Protein AF-F3FBU4-F1 (afdb_monomer)

Foldseek 3Di:
DDVPPPVDDDPDAADEPPQAFDQQDPDDDWDADPVRGTRDDPRGFDKAWPDKFQFWAWPAWDADPQAIKTKTKDQAAADVQKHKYCVLQVDAFAWPDPGWGKDWDADNVRNIIMIMTGDHTHDSGRGRRMIIMTHGDD

Mean predicted aligned error: 8.83 Å

Secondary structure (DSSP, 8-state):
--TT-TT---SS-EE----------SSS-EEE-TTS-EEEETTSPPEEEEEEEEEPEEEEEEEETTEEEEEEEEE-PPPTTPEEE-GGGSSBPP-SSS--BEEEEEETTTTEEEEEEESS---S---EEEEEEEEE--

Organism: NCBI:txid629262

pLDDT: mean 81.25, std 14.11, range [33.03, 96.5]

Solvent-accessible surface area (backbone atoms only — not comparable to full-atom values): 8318 Å² total; per-residue (Å²): 125,70,90,84,62,83,81,63,84,71,92,76,53,70,41,74,83,67,91,64,43,47,94,62,47,93,73,82,56,72,42,67,45,98,84,75,43,54,61,37,28,70,48,37,72,57,77,43,76,75,43,76,48,30,73,54,43,61,74,50,71,49,83,48,98,92,43,37,37,38,38,27,35,37,91,43,67,84,53,92,79,42,23,39,52,52,70,68,46,83,46,65,43,56,42,91,62,91,68,24,50,30,46,77,49,76,40,75,90,78,24,24,37,35,41,36,28,60,33,97,54,64,46,69,66,62,58,74,54,61,44,43,31,29,29,76,58,130

Radius of gyration: 17.85 Å; Cα contacts (8 Å, |Δi|>4): 274; chains: 1; bounding box: 42×33×50 Å

Structure (mmCIF, N/CA/C/O backbone):
data_AF-F3FBU4-F1
#
_entry.id   AF-F3FBU4-F1
#
loop_
_atom_site.group_PDB
_atom_site.id
_atom_site.type_symbol
_atom_site.label_atom_id
_atom_site.label_alt_id
_atom_site.label_comp_id
_atom_site.label_asym_id
_atom_site.label_entity_id
_atom_site.label_seq_id
_atom_site.pdbx_PDB_ins_code
_atom_site.Cartn_x
_atom_site.Cartn_y
_atom_site.Cartn_z
_atom_site.occupancy
_atom_site.B_iso_or_equiv
_atom_site.auth_seq_id
_atom_site.auth_comp_id
_atom_site.auth_asym_id
_atom_site.auth_atom_id
_atom_site.pdbx_PDB_model_num
ATOM 1 N N . MET A 1 1 ? 1.951 8.113 13.294 1.00 39.12 1 MET A N 1
ATOM 2 C CA . MET A 1 1 ? 3.284 7.730 12.778 1.00 39.12 1 MET A CA 1
ATOM 3 C C . MET A 1 1 ? 4.135 8.993 12.761 1.00 39.12 1 MET A C 1
ATOM 5 O O . MET A 1 1 ? 3.614 10.022 12.354 1.00 39.12 1 MET A O 1
ATOM 9 N N . LYS A 1 2 ? 5.369 8.978 13.286 1.00 33.03 2 LYS A N 1
ATOM 10 C CA . LYS A 1 2 ? 6.265 10.142 13.174 1.00 33.03 2 LYS A CA 1
ATOM 11 C C . LYS A 1 2 ? 6.821 10.159 11.751 1.00 33.03 2 LYS A C 1
ATOM 13 O O . LYS A 1 2 ? 7.430 9.170 11.345 1.00 33.03 2 LYS A O 1
ATOM 18 N N . ALA A 1 3 ? 6.606 11.244 11.009 1.00 33.97 3 ALA A N 1
ATOM 19 C CA . ALA A 1 3 ? 7.376 11.492 9.796 1.00 33.97 3 ALA A CA 1
ATOM 20 C C . ALA A 1 3 ? 8.867 11.440 10.188 1.00 33.97 3 ALA A C 1
ATOM 22 O O . ALA A 1 3 ? 9.239 12.049 11.189 1.00 33.97 3 ALA A O 1
ATOM 23 N N . SER A 1 4 ? 9.671 10.643 9.478 1.00 40.44 4 SER A N 1
ATOM 24 C CA . SER A 1 4 ? 11.113 10.408 9.719 1.00 40.44 4 SER A CA 1
ATOM 25 C C . SER A 1 4 ? 11.531 9.258 10.651 1.00 40.44 4 SER A C 1
ATOM 27 O O . SER A 1 4 ? 12.714 9.155 10.969 1.00 40.44 4 SER A O 1
ATOM 29 N N . ASN A 1 5 ? 10.648 8.327 11.040 1.00 46.53 5 ASN A N 1
ATOM 30 C CA . ASN A 1 5 ? 11.105 7.073 11.668 1.00 46.53 5 ASN A CA 1
ATOM 31 C C . ASN A 1 5 ? 11.514 6.015 10.620 1.00 46.53 5 ASN A C 1
ATOM 33 O O . ASN A 1 5 ? 10.787 5.052 10.381 1.00 46.53 5 ASN A O 1
ATOM 37 N N . VAL A 1 6 ? 12.683 6.205 10.000 1.00 47.22 6 VAL A N 1
ATOM 38 C CA . VAL A 1 6 ? 13.255 5.305 8.970 1.00 47.22 6 VAL A CA 1
ATOM 39 C C . VAL A 1 6 ? 13.789 3.988 9.564 1.00 47.22 6 VAL A C 1
ATOM 41 O O . VAL A 1 6 ? 14.100 3.057 8.833 1.00 47.22 6 VAL A O 1
ATOM 44 N N . GLN A 1 7 ? 13.884 3.891 10.895 1.00 44.16 7 GLN A N 1
ATOM 45 C CA . GLN A 1 7 ? 14.353 2.691 11.603 1.00 44.16 7 GLN A CA 1
ATOM 46 C C . GLN A 1 7 ? 13.220 1.746 12.025 1.00 44.16 7 GLN A C 1
ATOM 48 O O . GLN A 1 7 ? 13.477 0.667 12.554 1.00 44.16 7 GLN A O 1
ATOM 53 N N . SER A 1 8 ? 11.962 2.132 11.805 1.00 50.94 8 SER A N 1
ATOM 54 C CA . SER A 1 8 ? 10.823 1.256 12.057 1.00 50.94 8 SER A CA 1
ATOM 55 C C . SER A 1 8 ? 10.845 0.084 11.076 1.00 50.94 8 SER A C 1
ATOM 57 O O . SER A 1 8 ? 10.734 0.283 9.870 1.00 50.94 8 SER A O 1
ATOM 59 N N . THR A 1 9 ? 10.920 -1.146 11.580 1.00 50.19 9 THR A N 1
ATOM 60 C CA . THR A 1 9 ? 10.694 -2.348 10.768 1.00 50.19 9 THR A CA 1
ATOM 61 C C . THR A 1 9 ? 9.187 -2.517 10.590 1.00 50.19 9 THR A C 1
ATOM 63 O O . THR A 1 9 ? 8.493 -2.969 11.498 1.00 50.19 9 THR A O 1
ATOM 66 N N . LEU A 1 10 ? 8.645 -2.081 9.452 1.00 55.78 10 LEU A N 1
ATOM 67 C CA . LEU A 1 10 ? 7.258 -2.384 9.101 1.00 55.78 10 LEU A CA 1
ATOM 68 C C . LEU A 1 10 ? 7.181 -3.812 8.545 1.00 55.78 10 LEU A C 1
ATOM 70 O O . LEU A 1 10 ? 7.996 -4.200 7.710 1.00 55.78 10 LEU A O 1
ATOM 74 N N . SER A 1 11 ? 6.201 -4.596 8.991 1.00 61.91 11 SER A N 1
ATOM 75 C CA . SER A 1 11 ? 5.933 -5.923 8.440 1.00 61.91 11 SER A CA 1
ATOM 76 C C . SER A 1 11 ? 5.171 -5.810 7.118 1.00 61.91 11 SER A C 1
ATOM 78 O O . SER A 1 11 ? 4.007 -5.422 7.086 1.00 61.91 11 SER A O 1
ATOM 80 N N . GLY A 1 12 ? 5.816 -6.181 6.014 1.00 65.38 12 GLY A N 1
ATOM 81 C CA . GLY A 1 12 ? 5.218 -6.152 4.680 1.00 65.38 12 GLY A CA 1
ATOM 82 C C . GLY A 1 12 ? 6.159 -5.574 3.630 1.00 65.38 12 GLY A C 1
ATOM 83 O O . GLY A 1 12 ? 7.279 -5.166 3.929 1.00 65.38 12 GLY A O 1
ATOM 84 N N . GLN A 1 13 ? 5.693 -5.561 2.384 1.00 70.69 13 GLN A N 1
ATOM 85 C CA . GLN A 1 13 ? 6.401 -4.974 1.252 1.00 70.69 13 GLN A CA 1
ATOM 86 C C . GLN A 1 13 ? 5.788 -3.604 0.939 1.00 70.69 13 GLN A C 1
ATOM 88 O O . GLN A 1 13 ? 4.588 -3.480 0.691 1.00 70.69 13 GLN A O 1
ATOM 93 N N . TYR A 1 14 ? 6.612 -2.559 0.986 1.00 71.94 14 TYR A N 1
ATOM 94 C CA . TYR A 1 14 ? 6.199 -1.167 0.809 1.00 71.94 14 TYR A CA 1
ATOM 95 C C . TYR A 1 14 ? 7.064 -0.506 -0.255 1.00 71.94 14 TYR A C 1
ATOM 97 O O . TYR A 1 14 ? 8.255 -0.800 -0.342 1.00 71.94 14 TYR A O 1
ATOM 105 N N . PHE A 1 15 ? 6.487 0.413 -1.024 1.00 69.38 15 PHE A N 1
ATOM 106 C CA . PHE A 1 15 ? 7.258 1.264 -1.922 1.00 69.38 15 PHE A CA 1
ATOM 107 C C . PHE A 1 15 ? 6.965 2.739 -1.660 1.00 69.38 15 PHE A C 1
ATOM 109 O O . PHE A 1 15 ? 5.843 3.136 -1.329 1.00 69.38 15 PHE A O 1
ATOM 116 N N . ILE A 1 16 ? 8.008 3.551 -1.807 1.00 63.62 16 ILE A N 1
ATOM 117 C CA . ILE A 1 16 ? 7.890 5.001 -1.910 1.00 63.62 16 ILE A CA 1
ATOM 118 C C . ILE A 1 16 ? 7.883 5.294 -3.399 1.00 63.62 16 I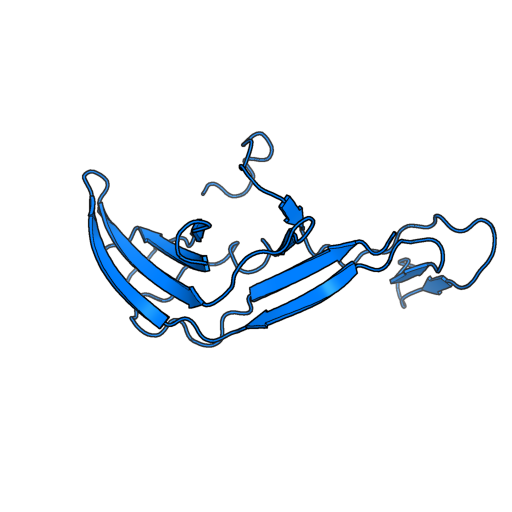LE A C 1
ATOM 120 O O . ILE A 1 16 ? 8.837 4.953 -4.096 1.00 63.62 16 ILE A O 1
ATOM 124 N N . ALA A 1 17 ? 6.828 5.931 -3.897 1.00 57.84 17 ALA A N 1
ATOM 125 C CA . ALA A 1 17 ? 6.827 6.454 -5.256 1.00 57.84 17 ALA A CA 1
ATOM 126 C C . ALA A 1 17 ? 7.685 7.731 -5.286 1.00 57.84 17 ALA A C 1
ATOM 128 O O . ALA A 1 17 ? 7.166 8.844 -5.349 1.00 57.84 17 ALA A O 1
ATOM 129 N N . ALA A 1 18 ? 9.001 7.588 -5.136 1.00 54.56 18 ALA A N 1
ATOM 130 C CA . ALA A 1 18 ? 9.933 8.576 -5.645 1.00 54.56 18 ALA A CA 1
ATOM 131 C C . ALA A 1 18 ? 10.031 8.264 -7.137 1.00 54.56 18 ALA A C 1
ATOM 133 O O . ALA A 1 18 ? 10.660 7.284 -7.523 1.00 54.56 18 ALA A O 1
ATOM 134 N N . TRP A 1 19 ? 9.301 9.017 -7.959 1.00 59.47 19 TRP A N 1
ATOM 135 C CA . TRP A 1 19 ? 9.274 8.869 -9.415 1.00 59.47 19 TRP A CA 1
ATOM 136 C C . TRP A 1 19 ? 10.612 9.321 -10.021 1.00 59.47 19 TRP A C 1
ATOM 138 O O . TRP A 1 19 ? 10.682 10.322 -10.723 1.00 59.47 19 TRP A O 1
ATOM 148 N N . ALA A 1 20 ? 11.691 8.626 -9.676 1.00 65.44 20 ALA A N 1
ATOM 149 C CA . ALA A 1 20 ? 13.041 8.888 -10.137 1.00 65.44 20 ALA A CA 1
ATOM 150 C C . ALA A 1 20 ? 13.567 7.622 -10.811 1.00 65.44 20 ALA A C 1
ATOM 152 O O . ALA A 1 20 ? 13.507 6.534 -10.238 1.00 65.44 20 ALA A O 1
ATOM 153 N N . SER A 1 21 ? 14.059 7.764 -12.040 1.00 71.12 21 SER A N 1
ATOM 154 C CA . SER A 1 21 ? 14.692 6.658 -12.752 1.00 71.12 21 SER A CA 1
ATOM 155 C C . SER A 1 21 ? 16.145 6.471 -12.295 1.00 71.12 21 SER A C 1
ATOM 157 O O . SER A 1 21 ? 16.753 7.369 -11.711 1.00 71.12 21 SER A O 1
ATOM 159 N N . MET A 1 22 ? 16.719 5.298 -12.570 1.00 75.88 22 MET A N 1
ATOM 160 C CA . MET A 1 22 ? 18.102 4.947 -12.240 1.00 75.88 22 MET A CA 1
ATOM 161 C C . MET A 1 22 ? 18.873 4.577 -13.509 1.00 75.88 22 MET A C 1
ATOM 163 O O . MET A 1 22 ? 18.436 3.724 -14.277 1.00 75.88 22 MET A O 1
ATOM 167 N N . GLY A 1 23 ? 20.043 5.190 -13.713 1.00 79.31 23 GLY A N 1
ATOM 168 C CA . GLY A 1 23 ? 20.887 4.989 -14.896 1.00 79.31 23 GLY A CA 1
ATOM 169 C C . GLY A 1 23 ? 21.600 3.638 -14.894 1.00 79.31 23 GLY A C 1
ATOM 170 O O . GLY A 1 23 ? 22.797 3.582 -14.633 1.00 79.31 23 GLY A O 1
ATOM 171 N N . THR A 1 24 ? 20.866 2.556 -15.138 1.00 82.19 24 THR A N 1
ATOM 172 C CA . THR A 1 24 ? 21.350 1.177 -14.949 1.00 82.19 24 THR A CA 1
ATOM 173 C C . THR A 1 24 ? 21.607 0.441 -16.262 1.00 82.19 24 THR A C 1
ATOM 175 O O . THR A 1 24 ? 22.407 -0.493 -16.282 1.00 82.19 24 THR A O 1
ATOM 178 N N . ALA A 1 25 ? 21.014 0.877 -17.379 1.00 81.75 25 ALA A N 1
ATOM 179 C CA . ALA A 1 25 ? 21.305 0.298 -18.686 1.00 81.75 25 ALA A CA 1
ATOM 180 C C . ALA A 1 25 ? 22.751 0.562 -19.150 1.00 81.75 25 ALA A C 1
ATOM 182 O O . ALA A 1 25 ? 23.211 1.708 -19.182 1.00 81.75 25 ALA A O 1
ATOM 183 N N . LEU A 1 26 ? 23.432 -0.493 -19.616 1.00 85.06 26 LEU A N 1
ATOM 184 C CA . LEU A 1 26 ? 24.665 -0.378 -20.413 1.00 85.06 26 LEU A CA 1
ATOM 185 C C . LEU A 1 26 ? 24.362 0.060 -21.857 1.00 85.06 26 LEU A C 1
ATOM 187 O O . LEU A 1 26 ? 25.114 0.835 -22.440 1.00 85.06 26 LEU A O 1
ATOM 191 N N . PHE A 1 27 ? 23.234 -0.400 -22.408 1.00 85.75 27 PHE A N 1
ATOM 192 C CA . PHE A 1 27 ? 22.713 -0.038 -23.729 1.00 85.75 27 PHE A CA 1
ATOM 193 C C . PHE A 1 27 ? 21.189 0.109 -23.650 1.00 85.75 27 PHE A C 1
ATOM 195 O O . PHE A 1 27 ? 20.541 -0.685 -22.968 1.00 85.75 27 PHE A O 1
ATOM 202 N N . GLY A 1 28 ? 20.607 1.094 -24.342 1.00 87.44 28 GLY A N 1
ATOM 203 C CA . GLY A 1 28 ? 19.153 1.266 -24.399 1.00 87.44 28 GLY A CA 1
ATOM 204 C C . GLY A 1 28 ? 18.690 2.719 -24.496 1.00 87.44 28 GLY A C 1
ATOM 205 O O . GLY A 1 28 ? 19.420 3.581 -24.984 1.00 87.44 28 GLY A O 1
ATOM 206 N N . ALA A 1 29 ? 17.459 2.979 -24.052 1.00 88.50 29 ALA A N 1
ATOM 207 C CA . ALA A 1 29 ? 16.810 4.284 -24.147 1.00 88.50 29 ALA A CA 1
ATOM 208 C C . ALA A 1 29 ? 16.806 5.012 -22.797 1.00 88.50 29 ALA A C 1
ATOM 210 O O . ALA A 1 29 ? 16.489 4.422 -21.763 1.00 88.50 29 ALA A O 1
ATOM 211 N N . ARG A 1 30 ? 17.105 6.316 -22.826 1.00 91.25 30 ARG A N 1
ATOM 212 C CA . ARG A 1 30 ? 16.966 7.228 -21.685 1.00 91.25 30 ARG A CA 1
ATOM 213 C C . ARG A 1 30 ? 16.137 8.438 -22.075 1.00 91.25 30 ARG A C 1
ATOM 215 O O . ARG A 1 30 ? 16.327 8.984 -23.160 1.00 91.25 30 ARG A O 1
ATOM 222 N N . VAL A 1 31 ? 15.267 8.869 -21.170 1.00 89.75 31 VAL A N 1
ATOM 223 C CA . VAL A 1 31 ? 14.552 10.144 -21.2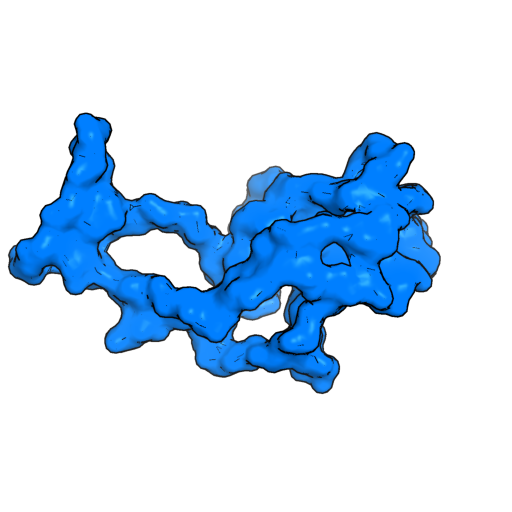88 1.00 89.75 31 VAL A CA 1
ATOM 224 C C . VAL A 1 31 ? 14.989 11.039 -20.143 1.00 89.75 31 VAL A C 1
ATOM 226 O O . VAL A 1 31 ? 15.011 10.616 -18.984 1.00 89.75 31 VAL A O 1
ATOM 229 N N . TRP A 1 32 ? 15.329 12.273 -20.490 1.00 89.94 32 TRP A N 1
ATOM 230 C CA . TRP A 1 32 ? 15.754 13.307 -19.560 1.00 89.94 32 TRP A CA 1
ATOM 231 C C . TRP A 1 32 ? 14.706 14.409 -19.519 1.00 89.94 32 TRP A C 1
ATOM 233 O O . TRP A 1 32 ? 14.129 14.761 -20.550 1.00 89.94 32 TRP A O 1
ATOM 243 N N . GLY A 1 33 ? 14.450 14.927 -18.325 1.00 87.31 33 GLY A N 1
ATOM 244 C CA . GLY A 1 33 ? 13.582 16.076 -18.135 1.00 87.31 33 GLY A CA 1
ATOM 245 C C . GLY A 1 33 ? 14.305 17.395 -18.427 1.00 87.31 33 GLY A C 1
ATOM 246 O O . GLY A 1 33 ? 15.509 17.415 -18.709 1.00 87.31 33 GLY A O 1
ATOM 247 N N . PRO A 1 34 ? 13.580 18.525 -18.377 1.00 92.75 34 PRO A N 1
ATOM 248 C CA . PRO A 1 34 ? 14.119 19.838 -18.727 1.00 92.75 34 PRO A CA 1
ATOM 249 C C . PRO A 1 34 ? 15.231 20.321 -17.783 1.00 92.75 34 PRO A C 1
ATOM 251 O O . PRO A 1 34 ? 15.988 21.213 -18.158 1.00 92.75 34 PRO A O 1
ATOM 254 N N . SER A 1 35 ? 15.359 19.738 -16.587 1.00 92.31 35 SER A N 1
ATOM 255 C CA . SER A 1 35 ? 16.392 20.085 -15.601 1.00 92.31 35 SER A CA 1
ATOM 256 C C . SER A 1 35 ? 17.564 19.098 -15.615 1.00 92.31 35 SER A C 1
ATOM 258 O O . SER A 1 35 ? 18.354 19.067 -14.674 1.00 92.31 35 SER A O 1
ATOM 260 N N . SER A 1 36 ? 17.707 18.306 -16.687 1.00 88.81 36 SER A N 1
ATOM 261 C CA . SER A 1 36 ? 18.709 17.236 -16.816 1.00 88.81 36 SER A CA 1
ATOM 262 C C . SER A 1 36 ? 18.562 16.111 -15.782 1.00 88.81 36 SER A C 1
ATOM 264 O O . SER A 1 36 ? 19.514 15.388 -15.496 1.00 88.81 36 SER A O 1
ATOM 266 N N . GLU A 1 37 ? 17.366 15.930 -15.228 1.00 88.00 37 GLU A N 1
ATOM 267 C CA . GLU A 1 37 ? 17.018 14.794 -14.386 1.00 88.00 37 GLU A CA 1
ATOM 268 C C . GLU A 1 37 ? 16.687 13.561 -15.236 1.00 88.00 37 GLU A C 1
ATOM 270 O O . GLU A 1 37 ? 16.038 13.661 -16.280 1.00 88.00 37 GLU A O 1
ATOM 275 N N . LEU A 1 38 ? 17.131 12.380 -14.802 1.00 83.44 38 LEU A N 1
ATOM 276 C CA . LEU A 1 38 ? 16.812 11.127 -15.480 1.00 83.44 38 LEU A CA 1
ATOM 277 C C . LEU A 1 38 ? 15.369 10.719 -15.147 1.00 83.44 38 LEU A C 1
ATOM 279 O O . LEU A 1 38 ? 15.067 10.337 -14.016 1.00 83.44 38 LEU A O 1
ATOM 283 N N . VAL A 1 39 ? 14.484 10.776 -16.143 1.00 84.06 39 VAL A N 1
ATOM 284 C CA . VAL A 1 39 ? 13.047 10.475 -15.993 1.00 84.06 39 VAL A CA 1
ATOM 285 C C . VAL A 1 39 ? 12.742 9.025 -16.369 1.00 84.06 39 VAL A C 1
ATOM 287 O O . VAL A 1 39 ? 11.837 8.414 -15.810 1.00 84.06 39 VAL A O 1
ATOM 290 N N . TYR A 1 40 ? 13.523 8.446 -17.282 1.00 84.00 40 TYR A N 1
ATOM 291 C CA . TYR A 1 40 ? 13.387 7.054 -17.708 1.00 84.00 40 TYR A CA 1
ATOM 292 C C . TYR A 1 40 ? 14.736 6.471 -18.131 1.00 84.00 40 TYR A C 1
ATOM 294 O O . TYR A 1 40 ? 15.547 7.158 -18.750 1.00 84.00 40 TYR A O 1
ATOM 302 N N . ASP A 1 41 ? 14.955 5.195 -17.823 1.00 85.62 41 ASP A N 1
ATOM 303 C CA . ASP A 1 41 ? 16.075 4.374 -18.287 1.00 85.62 41 ASP A CA 1
ATOM 304 C C . ASP A 1 41 ? 15.542 2.965 -18.559 1.00 85.62 41 ASP A C 1
ATOM 306 O O . ASP A 1 41 ? 14.860 2.394 -17.713 1.00 85.62 41 ASP A O 1
ATOM 310 N N . SER A 1 42 ? 15.826 2.400 -19.732 1.00 85.69 42 SER A N 1
ATOM 311 C CA . SER A 1 42 ? 15.312 1.080 -20.121 1.00 85.69 42 SER A CA 1
ATOM 312 C C . SER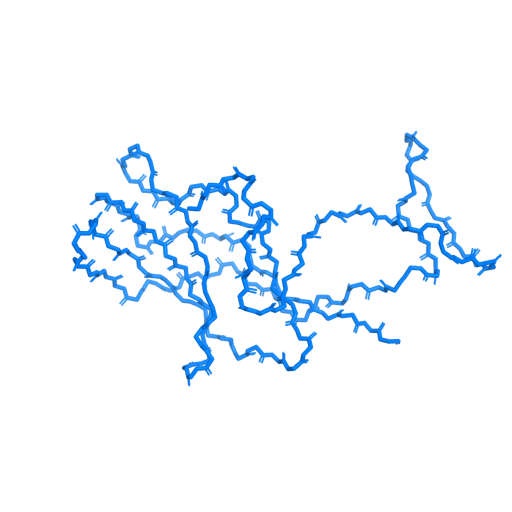 A 1 42 ? 15.892 -0.094 -19.326 1.00 85.69 42 SER A C 1
ATOM 314 O O . SER A 1 42 ? 15.403 -1.210 -19.459 1.00 85.69 42 SER A O 1
ATOM 316 N N . GLY A 1 43 ? 16.962 0.124 -18.564 1.00 80.44 43 GLY A N 1
ATOM 317 C CA . GLY A 1 43 ? 17.533 -0.852 -17.640 1.00 80.44 43 GLY A CA 1
ATOM 318 C C . GLY A 1 43 ? 16.935 -0.758 -16.239 1.00 80.44 43 GLY A C 1
ATOM 319 O O . GLY A 1 43 ? 17.121 -1.681 -15.448 1.00 80.44 43 GLY A O 1
ATOM 320 N N . ALA A 1 44 ? 16.204 0.319 -15.926 1.00 78.94 44 ALA A N 1
ATOM 321 C CA . ALA A 1 44 ? 15.497 0.426 -14.661 1.00 78.94 44 ALA A CA 1
ATOM 322 C C . ALA A 1 44 ? 14.268 -0.503 -14.695 1.00 78.94 44 ALA A C 1
ATOM 324 O O . ALA A 1 44 ? 13.431 -0.364 -15.592 1.00 78.94 44 ALA A O 1
ATOM 325 N N . PRO A 1 45 ? 14.125 -1.444 -1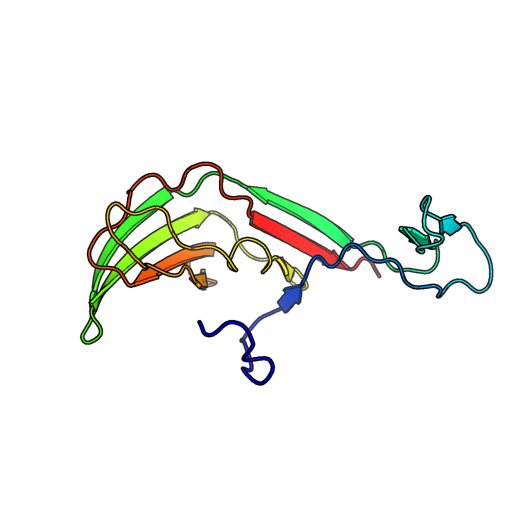3.742 1.00 71.44 45 PRO A N 1
ATOM 326 C CA . PRO A 1 45 ? 12.979 -2.344 -13.717 1.00 71.44 45 PRO A CA 1
ATOM 327 C C . PRO A 1 45 ? 11.691 -1.526 -13.548 1.00 71.44 45 PRO A C 1
ATOM 329 O O . PRO A 1 45 ? 11.595 -0.724 -12.610 1.00 71.44 45 PRO A O 1
ATOM 332 N N . PRO A 1 46 ? 10.693 -1.691 -14.436 1.00 71.62 46 PRO A N 1
ATOM 333 C CA . PRO A 1 46 ? 9.472 -0.919 -14.333 1.00 71.62 46 PRO A CA 1
ATOM 334 C C . PRO A 1 46 ? 8.671 -1.373 -13.110 1.00 71.62 46 PRO A C 1
ATOM 336 O O . PRO A 1 46 ? 8.485 -2.563 -12.846 1.00 71.62 46 PRO A O 1
ATOM 339 N N . VAL A 1 47 ? 8.158 -0.397 -12.366 1.00 74.94 47 VAL A N 1
ATOM 340 C CA . VAL A 1 47 ? 7.141 -0.638 -11.343 1.00 74.94 47 VAL A CA 1
ATOM 341 C C . VAL A 1 47 ? 5.796 -0.738 -12.055 1.00 74.94 47 VAL A C 1
ATOM 343 O O . VAL A 1 47 ? 5.315 0.239 -12.629 1.00 74.94 47 VAL A O 1
ATOM 346 N N . VAL A 1 48 ? 5.173 -1.913 -12.017 1.00 81.12 48 VAL A N 1
ATOM 347 C CA . VAL A 1 48 ? 3.841 -2.122 -12.590 1.00 81.12 48 VAL A CA 1
ATOM 348 C C . VAL A 1 48 ? 2.803 -1.872 -11.511 1.00 81.12 48 VAL A C 1
ATOM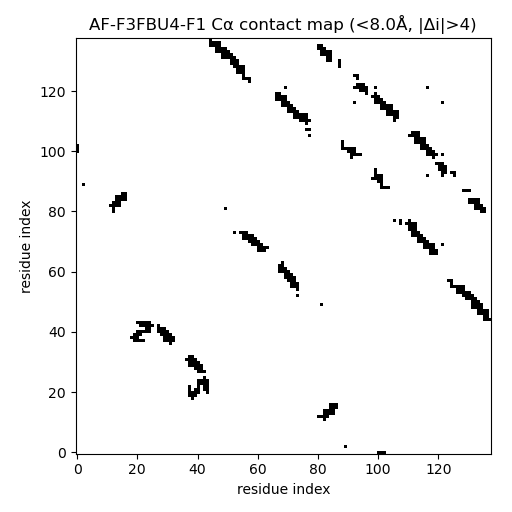 350 O O . VAL A 1 48 ? 2.735 -2.615 -10.533 1.00 81.12 48 VAL A O 1
ATOM 353 N N . VAL A 1 49 ? 1.979 -0.838 -11.692 1.00 86.62 49 VAL A N 1
ATOM 354 C CA . VAL A 1 49 ? 0.809 -0.606 -10.837 1.00 86.62 49 VAL A CA 1
ATOM 355 C C . VAL A 1 49 ? -0.178 -1.744 -11.065 1.00 86.62 49 VAL A C 1
ATOM 357 O O . VAL A 1 49 ? -0.697 -1.926 -12.163 1.00 86.62 49 VAL A O 1
ATOM 360 N N . THR A 1 50 ? -0.428 -2.518 -10.019 1.00 89.06 50 THR A N 1
ATOM 361 C CA . THR A 1 50 ? -1.314 -3.686 -10.051 1.00 89.06 50 THR A CA 1
ATOM 362 C C . THR A 1 50 ? -2.701 -3.378 -9.514 1.00 89.06 50 THR A C 1
ATOM 364 O O . THR A 1 50 ? -3.646 -4.118 -9.782 1.00 89.06 50 THR A O 1
ATOM 367 N N . PHE A 1 51 ? -2.843 -2.291 -8.754 1.00 90.50 51 PHE A N 1
ATOM 368 C CA . PHE A 1 51 ? -4.122 -1.855 -8.216 1.00 90.50 51 PHE A CA 1
ATOM 369 C C . PHE A 1 51 ? -4.109 -0.359 -7.913 1.00 90.50 51 PHE A C 1
ATOM 371 O O . PHE A 1 51 ? -3.109 0.170 -7.427 1.00 90.50 51 PHE A O 1
ATOM 378 N N . ALA A 1 52 ? -5.241 0.300 -8.148 1.00 89.62 52 ALA A N 1
ATOM 379 C CA . ALA A 1 52 ? -5.471 1.685 -7.772 1.00 89.62 52 ALA A CA 1
ATOM 380 C C . ALA A 1 52 ? -6.895 1.849 -7.239 1.00 89.62 52 ALA A C 1
ATOM 382 O O . ALA A 1 52 ? -7.847 1.345 -7.832 1.00 89.62 52 ALA A O 1
ATOM 383 N N . ALA A 1 53 ? -7.046 2.569 -6.134 1.00 90.25 53 ALA A N 1
ATOM 384 C CA . ALA A 1 53 ? -8.347 2.887 -5.563 1.00 90.25 53 ALA A CA 1
ATOM 385 C C . ALA A 1 53 ? -8.324 4.259 -4.893 1.00 90.25 53 ALA A C 1
ATOM 387 O O . ALA A 1 53 ? -7.291 4.700 -4.403 1.00 90.25 53 ALA A O 1
ATOM 388 N N . GLY A 1 54 ? -9.474 4.928 -4.867 1.00 87.31 54 GLY A N 1
AT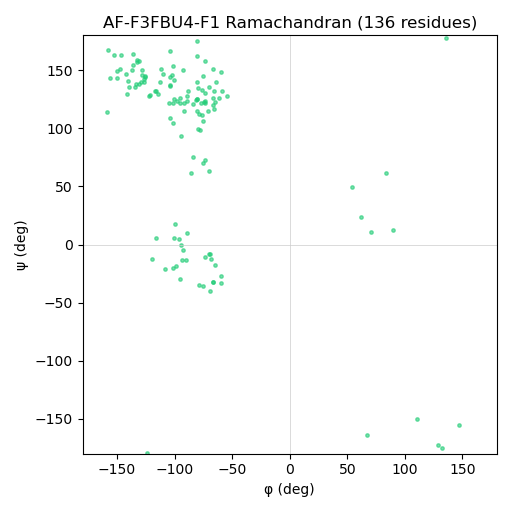OM 389 C CA . GLY A 1 54 ? -9.678 6.170 -4.113 1.00 87.31 54 GLY A CA 1
ATOM 390 C C . GLY A 1 54 ? -10.775 6.065 -3.056 1.00 87.31 54 GLY A C 1
ATOM 391 O O . GLY A 1 54 ? -10.912 6.951 -2.223 1.00 87.31 54 GLY A O 1
ATOM 392 N N . ASN A 1 55 ? -11.572 4.998 -3.104 1.00 89.94 55 ASN A N 1
ATOM 393 C CA . ASN A 1 55 ? -12.874 4.943 -2.452 1.00 89.94 55 ASN A CA 1
ATOM 394 C C . ASN A 1 55 ? -12.750 4.148 -1.150 1.00 89.94 55 ASN A C 1
ATOM 396 O O . ASN A 1 55 ? -12.646 2.923 -1.178 1.00 89.94 55 ASN A O 1
ATOM 400 N N . TRP A 1 56 ? -12.743 4.843 -0.015 1.00 92.31 56 TRP A N 1
ATOM 401 C CA . TRP A 1 56 ? -12.588 4.236 1.307 1.00 92.31 56 TRP A CA 1
ATOM 402 C C . TRP A 1 56 ? -13.945 4.033 1.980 1.00 92.31 56 TRP A C 1
ATOM 404 O O . TRP A 1 56 ? -14.687 4.988 2.190 1.00 92.31 56 TRP A O 1
ATOM 414 N N . THR A 1 57 ? -14.256 2.797 2.368 1.00 96.19 57 THR A N 1
ATOM 415 C CA . THR A 1 57 ? -15.516 2.473 3.056 1.00 96.19 57 THR A CA 1
ATOM 416 C C . THR A 1 57 ? -15.341 2.624 4.559 1.00 96.19 57 THR A C 1
ATOM 418 O O . THR A 1 57 ? -14.464 1.978 5.125 1.00 96.19 57 THR A O 1
ATOM 421 N N . TYR A 1 58 ? -16.157 3.441 5.229 1.00 96.06 58 TYR A N 1
ATOM 422 C CA . TYR A 1 58 ? -16.118 3.554 6.691 1.00 96.06 58 TYR A CA 1
ATOM 423 C C . TYR A 1 58 ? -16.572 2.251 7.355 1.00 96.06 58 TYR A C 1
ATOM 425 O O . TYR A 1 58 ? -17.655 1.746 7.079 1.00 96.06 58 TYR A O 1
ATOM 433 N N . VAL A 1 59 ? -15.735 1.719 8.245 1.00 96.38 59 VAL A N 1
ATOM 434 C CA . VAL A 1 59 ? -15.970 0.440 8.941 1.00 96.38 59 VAL A CA 1
ATOM 435 C C . VAL A 1 59 ? -16.474 0.669 10.367 1.00 96.38 59 VAL A C 1
ATOM 437 O O . VAL A 1 59 ? -17.061 -0.218 10.979 1.00 96.38 59 VAL A O 1
ATOM 440 N N . GLY A 1 60 ? -16.251 1.863 10.918 1.00 96.50 60 GLY A N 1
ATOM 441 C CA . GLY A 1 60 ? -16.675 2.229 12.264 1.00 96.50 60 GLY A CA 1
ATOM 442 C C . GLY A 1 60 ? -15.544 2.807 13.101 1.00 96.50 60 GLY A C 1
ATOM 443 O O . GLY A 1 60 ? -14.424 3.033 12.634 1.00 96.50 60 GLY A O 1
ATOM 444 N N . SER A 1 61 ? -15.836 3.015 14.378 1.00 95.56 61 SER A N 1
ATOM 445 C CA . SER A 1 61 ? -14.875 3.508 15.359 1.00 95.56 61 SER A CA 1
ATOM 446 C C . SER A 1 61 ? -14.870 2.666 16.625 1.00 95.56 61 SER A C 1
ATOM 448 O O . SER A 1 61 ? -15.857 2.002 16.931 1.00 95.56 61 SER A O 1
ATOM 450 N N . GLU A 1 62 ? -13.777 2.721 17.372 1.00 95.31 62 GLU A N 1
ATOM 451 C CA . GLU A 1 62 ? -13.643 2.068 18.671 1.00 95.31 62 GLU A CA 1
ATOM 452 C C . GLU A 1 62 ? -12.837 2.937 19.640 1.00 95.31 62 GLU A C 1
ATOM 454 O O . GLU A 1 62 ? -11.900 3.633 19.238 1.00 95.31 62 GLU A O 1
ATOM 459 N N . GLN A 1 63 ? -13.185 2.863 20.923 1.00 95.12 63 GLN A N 1
ATOM 460 C CA . GLN A 1 63 ? -12.456 3.550 21.982 1.00 95.12 63 GLN A CA 1
ATOM 461 C C . GLN A 1 63 ? -11.263 2.694 22.412 1.00 95.12 63 GLN A C 1
ATOM 463 O O . GLN A 1 63 ? -11.428 1.563 22.864 1.00 95.12 63 GLN A O 1
ATOM 468 N N . LEU A 1 64 ? -10.058 3.245 22.298 1.00 92.38 64 LEU A N 1
ATOM 469 C CA . LEU A 1 64 ? -8.831 2.672 22.844 1.00 92.38 64 LEU A CA 1
ATOM 470 C C . LEU A 1 64 ? -8.411 3.440 24.103 1.00 92.38 64 LEU A C 1
ATOM 472 O O . LEU A 1 64 ? -8.863 4.561 24.352 1.00 92.38 64 LEU A O 1
ATOM 476 N N . SER A 1 65 ? -7.471 2.878 24.865 1.00 93.38 65 SER A N 1
ATOM 477 C CA . SER A 1 65 ? -6.844 3.568 26.005 1.00 93.38 65 SER A CA 1
ATOM 478 C C . SER A 1 65 ? -6.123 4.859 25.602 1.00 93.38 65 SER A C 1
ATOM 480 O O . SER A 1 65 ? -6.006 5.780 26.403 1.00 93.38 65 SER A O 1
ATOM 482 N N . VAL A 1 66 ? -5.664 4.936 24.350 1.00 86.12 66 VAL A N 1
ATOM 483 C CA . VAL A 1 66 ? -4.943 6.084 23.778 1.00 86.12 66 VAL A CA 1
ATOM 484 C C . VAL A 1 66 ? -5.845 7.069 23.023 1.00 86.12 66 VAL A C 1
ATOM 486 O O . VAL A 1 66 ? -5.344 8.056 22.490 1.00 86.12 66 VAL A O 1
ATOM 489 N N . GLY A 1 67 ? -7.156 6.812 22.944 1.00 87.94 67 GLY A N 1
ATOM 490 C CA . GLY A 1 67 ? -8.125 7.666 22.251 1.00 87.94 67 GLY A CA 1
ATOM 491 C C . GLY A 1 67 ? -9.074 6.902 21.328 1.00 87.94 67 GLY A C 1
ATOM 492 O O . GLY A 1 67 ? -9.047 5.675 21.259 1.00 87.94 67 GLY A O 1
ATOM 493 N N . GLN A 1 68 ? -9.915 7.636 20.600 1.00 92.44 68 GLN A N 1
ATOM 494 C CA . GLN A 1 68 ? -10.862 7.056 19.648 1.00 92.44 68 GLN A CA 1
ATOM 495 C C . GLN A 1 68 ? -10.155 6.731 18.326 1.00 92.44 68 GLN A C 1
ATOM 497 O O . GLN A 1 68 ? -9.530 7.597 17.705 1.00 92.44 68 GLN A O 1
ATOM 502 N N . ARG A 1 69 ? -10.261 5.475 17.883 1.00 93.06 69 ARG A N 1
ATOM 503 C CA . ARG A 1 69 ? -9.761 5.013 16.586 1.00 93.06 69 ARG A CA 1
ATOM 504 C C . ARG A 1 69 ? -10.904 4.926 15.586 1.00 93.06 69 ARG A C 1
ATOM 506 O O . ARG A 1 69 ? -11.878 4.220 15.818 1.00 93.06 69 ARG A O 1
ATOM 513 N N . TYR A 1 70 ? -10.752 5.592 14.450 1.00 94.44 70 TYR A N 1
ATOM 514 C CA . TYR A 1 70 ? -11.660 5.525 13.305 1.00 94.44 70 TYR A CA 1
ATOM 515 C C . TYR A 1 70 ? -11.047 4.666 12.200 1.00 94.44 70 TYR A C 1
ATOM 517 O O . TYR A 1 70 ? -9.822 4.664 12.041 1.00 94.44 70 TYR A O 1
ATOM 525 N N . ARG A 1 71 ? -11.883 3.913 11.476 1.00 94.75 71 ARG A N 1
ATOM 526 C CA . ARG A 1 71 ? -11.442 2.881 10.529 1.00 94.75 71 ARG A CA 1
ATOM 527 C C . ARG A 1 71 ? -12.168 2.973 9.197 1.00 94.75 71 ARG A C 1
ATOM 529 O O . ARG A 1 71 ? -13.393 3.088 9.167 1.00 94.75 71 ARG A O 1
ATOM 536 N N . TRP A 1 72 ? -11.413 2.803 8.118 1.00 94.81 72 TRP A N 1
ATOM 537 C CA . TRP A 1 72 ? -11.934 2.623 6.767 1.00 94.81 72 TRP A CA 1
ATOM 538 C C . TRP A 1 72 ? -11.243 1.449 6.083 1.00 94.81 72 TRP A C 1
ATOM 540 O O . TRP A 1 72 ? -10.125 1.094 6.455 1.00 94.81 72 TRP A O 1
ATOM 550 N N . SER A 1 73 ? -11.884 0.866 5.074 1.00 94.94 73 SER A N 1
ATOM 551 C CA . SER A 1 73 ? -11.313 -0.239 4.311 1.00 94.94 73 SER A CA 1
ATOM 552 C C . SER A 1 73 ? -11.508 -0.113 2.807 1.00 94.94 73 SER A C 1
ATOM 554 O O . SER A 1 73 ? -12.494 0.458 2.338 1.00 94.94 73 SER A O 1
ATOM 556 N N . ILE A 1 74 ? -10.594 -0.745 2.080 1.00 94.25 74 ILE A N 1
ATOM 557 C CA . ILE A 1 74 ? -10.744 -1.155 0.684 1.00 94.25 74 ILE A CA 1
ATOM 558 C C . ILE A 1 74 ? -10.657 -2.682 0.653 1.00 94.25 74 ILE A C 1
ATOM 560 O O . ILE A 1 74 ? -9.741 -3.257 1.246 1.00 94.25 74 ILE A O 1
ATOM 564 N N . ASP A 1 75 ? -11.586 -3.331 -0.045 1.00 94.81 75 ASP A N 1
ATOM 565 C CA . ASP A 1 75 ? -11.542 -4.778 -0.260 1.00 94.81 75 ASP A CA 1
ATOM 566 C C . ASP A 1 75 ? -10.471 -5.103 -1.306 1.00 94.81 75 ASP A C 1
ATOM 568 O O . ASP A 1 75 ? -10.619 -4.819 -2.495 1.00 94.81 75 ASP A O 1
ATOM 572 N N . LYS A 1 76 ? -9.344 -5.647 -0.840 1.00 91.75 76 LYS A N 1
ATOM 573 C CA . LYS A 1 76 ? -8.184 -5.997 -1.662 1.00 91.75 76 LYS A CA 1
ATOM 574 C C . LYS A 1 76 ? -7.326 -7.034 -0.941 1.00 91.75 76 LYS A C 1
ATOM 576 O O . LYS A 1 76 ? -6.668 -6.736 0.055 1.00 91.75 76 LYS A O 1
ATOM 581 N N . ALA A 1 77 ? -7.256 -8.233 -1.514 1.00 90.44 77 ALA A N 1
ATOM 582 C CA . ALA A 1 77 ? -6.265 -9.238 -1.139 1.00 90.44 77 ALA A CA 1
ATOM 583 C C . ALA A 1 77 ? -4.888 -8.831 -1.683 1.00 90.44 77 ALA A C 1
ATOM 585 O O . ALA A 1 77 ? -4.744 -8.643 -2.894 1.00 90.44 77 ALA A O 1
ATOM 586 N N . LEU A 1 78 ? -3.878 -8.676 -0.823 1.00 85.75 78 LEU A N 1
ATOM 587 C CA . LEU A 1 78 ? -2.519 -8.360 -1.268 1.00 85.75 78 LEU A CA 1
ATOM 588 C C . LEU A 1 78 ? -1.876 -9.606 -1.893 1.00 85.75 78 LEU A C 1
ATOM 590 O O . LEU A 1 78 ? -1.797 -10.659 -1.262 1.00 85.75 78 LEU A O 1
ATOM 594 N N . GLY A 1 79 ? -1.442 -9.494 -3.146 1.00 81.31 79 GLY A N 1
ATOM 595 C CA . GLY A 1 79 ? -0.787 -10.590 -3.849 1.00 81.31 79 GLY A CA 1
ATOM 596 C C . GLY A 1 79 ? 0.641 -10.823 -3.353 1.00 81.31 79 GLY A C 1
ATOM 597 O O . GLY A 1 79 ? 1.300 -9.922 -2.839 1.00 81.31 79 GLY A O 1
ATOM 598 N N . VAL A 1 80 ? 1.169 -12.027 -3.578 1.00 81.44 80 VAL A N 1
ATOM 599 C CA . VAL A 1 80 ? 2.589 -12.318 -3.317 1.00 81.44 80 VAL A CA 1
ATOM 600 C C . VAL A 1 80 ? 3.472 -11.377 -4.146 1.00 81.44 80 VAL A C 1
ATOM 602 O O . VAL A 1 80 ? 3.234 -11.194 -5.347 1.00 81.44 80 VAL A O 1
ATOM 605 N N . GLY A 1 81 ? 4.468 -10.770 -3.492 1.00 80.12 81 GLY A N 1
ATOM 606 C CA . GLY A 1 81 ? 5.391 -9.813 -4.116 1.00 80.12 81 GLY A CA 1
ATOM 607 C C . GLY A 1 81 ? 4.760 -8.464 -4.471 1.00 80.12 81 GLY A C 1
ATOM 608 O O . GLY A 1 81 ? 5.362 -7.698 -5.213 1.00 80.12 81 GLY A O 1
ATOM 609 N N . GLU A 1 82 ? 3.537 -8.189 -4.007 1.00 84.62 82 GLU A N 1
ATOM 610 C CA . GLU A 1 82 ? 2.872 -6.903 -4.199 1.00 84.62 82 GLU A CA 1
ATOM 611 C C . GLU A 1 82 ? 3.229 -5.935 -3.068 1.00 84.62 82 GLU A C 1
ATOM 613 O O . GLU A 1 82 ? 3.162 -6.268 -1.886 1.00 84.62 82 GLU A O 1
ATOM 618 N N . PHE A 1 83 ? 3.604 -4.724 -3.454 1.00 85.12 83 PHE A N 1
ATOM 619 C CA . PHE A 1 83 ? 3.984 -3.635 -2.573 1.00 85.12 83 PHE A CA 1
ATOM 620 C C . PHE A 1 83 ? 2.827 -2.648 -2.455 1.00 85.12 83 PHE A C 1
ATOM 622 O O . PHE A 1 83 ? 2.121 -2.398 -3.434 1.00 85.12 83 PHE A O 1
ATOM 629 N N . ILE A 1 84 ? 2.664 -2.027 -1.287 1.00 85.12 84 ILE A N 1
ATOM 630 C CA . ILE A 1 84 ? 1.715 -0.920 -1.106 1.00 85.12 84 ILE A CA 1
ATOM 631 C C . ILE A 1 84 ? 2.431 0.436 -1.130 1.00 85.12 84 ILE A C 1
ATOM 633 O O . ILE A 1 84 ? 3.533 0.573 -0.593 1.00 85.12 84 ILE A O 1
ATOM 637 N N . SER A 1 85 ? 1.804 1.441 -1.744 1.00 79.38 85 SER A N 1
ATOM 638 C CA . SER A 1 85 ? 2.326 2.812 -1.775 1.00 79.38 85 SER A CA 1
ATOM 639 C C . SER A 1 85 ? 2.148 3.472 -0.420 1.00 79.38 85 SER A C 1
ATOM 641 O O . SER A 1 85 ? 1.039 3.470 0.108 1.00 79.38 85 SER A O 1
ATOM 643 N N . ILE A 1 86 ? 3.203 4.081 0.128 1.00 73.94 86 ILE A N 1
ATOM 644 C CA . ILE A 1 86 ? 3.100 4.813 1.400 1.00 73.94 86 ILE A CA 1
ATOM 645 C C . ILE A 1 86 ? 2.828 6.318 1.230 1.00 73.94 86 ILE A C 1
ATOM 647 O O . ILE A 1 86 ? 2.458 6.987 2.197 1.00 73.94 86 ILE A O 1
ATOM 651 N N . ASN A 1 87 ? 2.979 6.859 0.012 1.00 68.25 87 ASN A N 1
ATOM 652 C CA . ASN A 1 87 ? 2.927 8.303 -0.267 1.00 68.25 87 ASN A CA 1
ATOM 653 C C . ASN A 1 87 ? 1.590 8.946 0.133 1.00 68.25 87 ASN A C 1
ATOM 655 O O . ASN A 1 87 ? 1.557 10.087 0.589 1.00 68.25 87 ASN A O 1
ATOM 659 N N . SER A 1 88 ? 0.490 8.209 0.018 1.00 61.16 88 SER A N 1
ATOM 660 C CA . SER A 1 88 ? -0.852 8.698 0.342 1.00 61.16 88 SER A CA 1
ATOM 661 C C . SER A 1 88 ? -1.088 8.944 1.837 1.00 61.16 88 SER A C 1
ATOM 663 O O . SER A 1 88 ? -2.121 9.495 2.214 1.00 61.16 88 SER A O 1
ATOM 665 N N . PHE A 1 89 ? -0.143 8.552 2.699 1.00 63.56 89 PHE A N 1
ATOM 666 C CA . PHE A 1 89 ? -0.323 8.515 4.154 1.00 63.56 89 PHE A CA 1
ATOM 667 C C . PHE A 1 89 ? 0.595 9.468 4.922 1.00 63.56 89 PHE A C 1
ATOM 669 O O . PHE A 1 89 ? 0.557 9.496 6.149 1.00 63.56 89 PHE A O 1
ATOM 676 N N . ALA A 1 90 ? 1.362 10.308 4.219 1.00 63.69 90 ALA A N 1
ATOM 677 C CA . ALA A 1 90 ? 2.020 11.466 4.828 1.00 63.69 90 ALA A CA 1
ATOM 678 C C . ALA A 1 90 ? 1.019 12.575 5.232 1.00 63.69 90 ALA A C 1
ATOM 680 O O . ALA A 1 90 ? 1.398 13.540 5.894 1.00 63.69 90 ALA A O 1
ATOM 681 N N . PHE A 1 91 ? -0.255 12.442 4.850 1.00 66.81 91 PHE A N 1
ATOM 682 C CA . PHE A 1 91 ? -1.299 13.441 5.064 1.00 66.81 91 PHE A CA 1
ATOM 683 C C . PHE A 1 91 ? -2.214 13.109 6.254 1.00 66.81 91 PHE A C 1
ATOM 685 O O . PHE A 1 91 ? -2.427 11.949 6.612 1.00 66.81 91 PHE A O 1
ATOM 692 N N . HIS A 1 92 ? -2.801 14.148 6.854 1.00 81.19 92 HIS A N 1
ATOM 693 C CA . HIS A 1 92 ? -3.827 14.019 7.893 1.00 81.19 92 HIS A CA 1
ATOM 694 C C . HIS A 1 92 ? -5.118 13.412 7.333 1.00 81.19 92 HIS A C 1
ATOM 696 O O . HIS A 1 92 ? -5.433 13.586 6.154 1.00 81.19 92 HIS A O 1
ATOM 702 N N . CYS A 1 93 ? -5.879 12.706 8.167 1.00 86.44 93 CYS A N 1
ATOM 703 C CA . CYS A 1 93 ? -7.213 12.208 7.826 1.00 86.44 93 CYS A CA 1
ATOM 704 C C . CYS A 1 93 ? -8.207 13.369 7.861 1.00 86.44 93 CYS A C 1
ATOM 706 O O . CYS A 1 93 ? -8.065 14.272 8.685 1.00 86.44 93 CYS A O 1
ATOM 708 N N . HIS A 1 94 ? -9.201 13.368 6.971 1.00 89.25 94 HIS A N 1
ATOM 709 C CA . HIS A 1 94 ? -10.225 14.406 6.975 1.00 89.25 94 HIS A CA 1
ATOM 710 C C . HIS A 1 94 ? -11.023 14.287 8.266 1.00 89.25 94 HIS A C 1
ATOM 712 O O . HIS A 1 94 ? -11.562 13.225 8.597 1.00 89.25 94 HIS A O 1
ATOM 718 N N . ASN A 1 95 ? -11.046 15.373 9.023 1.00 90.06 95 ASN A N 1
ATOM 719 C CA . ASN A 1 95 ? -11.755 15.454 10.279 1.00 90.06 95 ASN A CA 1
ATOM 720 C C . ASN A 1 95 ? -12.167 16.903 10.561 1.00 90.06 95 ASN A C 1
ATOM 722 O O . ASN A 1 95 ? -11.674 17.828 9.921 1.00 90.06 95 ASN A O 1
ATOM 726 N N . GLY A 1 96 ? -13.107 17.085 11.491 1.00 87.62 96 GLY A N 1
ATOM 727 C CA . GLY A 1 96 ? -13.629 18.401 11.873 1.00 87.62 96 GLY A CA 1
ATOM 728 C C . GLY A 1 96 ? -12.846 19.085 12.997 1.00 87.62 96 GLY A C 1
ATOM 729 O O . GLY A 1 96 ? -13.332 20.062 13.557 1.00 87.62 96 GLY A O 1
ATOM 730 N N . ALA A 1 97 ? -11.684 18.555 13.377 1.00 84.88 97 ALA A N 1
ATOM 731 C CA . ALA A 1 97 ? -10.841 19.058 14.452 1.00 84.88 97 ALA A CA 1
ATOM 732 C C . ALA A 1 97 ? -9.416 19.352 13.943 1.00 84.88 97 ALA A C 1
ATOM 734 O O . ALA A 1 97 ? -9.091 19.190 12.769 1.00 84.88 97 ALA A O 1
ATOM 735 N N . ASN A 1 98 ? -8.541 19.803 14.841 1.00 78.75 98 ASN A N 1
ATOM 736 C CA . ASN A 1 98 ? -7.115 19.920 14.547 1.00 78.75 98 ASN A CA 1
ATOM 737 C C . ASN A 1 98 ? -6.406 18.604 14.905 1.00 78.75 98 ASN A C 1
ATOM 739 O O . ASN A 1 98 ? -6.521 18.125 16.033 1.00 78.75 98 ASN A O 1
ATOM 743 N N . GLY A 1 99 ? -5.643 18.040 13.965 1.00 74.00 99 GLY A N 1
ATOM 744 C CA . GLY A 1 99 ? -4.870 16.806 14.157 1.00 74.00 99 GLY A CA 1
ATOM 745 C C . GLY A 1 99 ? -5.411 15.618 13.356 1.00 74.00 99 GLY A C 1
ATOM 746 O O 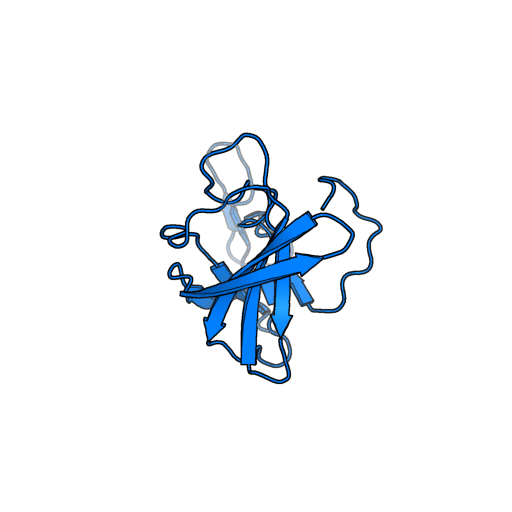. GLY A 1 99 ? -5.947 15.802 12.270 1.00 74.00 99 GLY A O 1
ATOM 747 N N . GLY A 1 100 ? -5.228 14.391 13.862 1.00 75.50 100 GLY A N 1
ATOM 748 C CA . GLY A 1 100 ? -5.772 13.171 13.244 1.00 75.50 100 GLY A CA 1
ATOM 749 C C . GLY A 1 100 ? -4.919 12.598 12.111 1.00 75.50 100 GLY A C 1
ATOM 750 O O . GLY A 1 100 ? -5.358 12.503 10.967 1.00 75.50 100 GLY A O 1
ATOM 751 N N . GLY A 1 101 ? -3.682 12.197 12.416 1.00 81.25 101 GLY A N 1
ATOM 752 C CA . GLY A 1 101 ? -2.822 11.514 11.444 1.00 81.25 101 GLY A CA 1
ATOM 753 C C . GLY A 1 101 ? -3.445 10.210 10.932 1.00 81.25 101 GLY A C 1
ATOM 754 O O . GLY A 1 101 ? -4.169 9.532 11.665 1.00 81.25 101 GLY A O 1
ATOM 755 N N . CYS A 1 102 ? -3.147 9.861 9.683 1.00 82.50 102 CYS A N 1
ATOM 756 C CA . CYS A 1 102 ? -3.550 8.586 9.107 1.00 82.50 102 CYS A CA 1
ATOM 757 C C . CYS A 1 102 ? -2.469 7.515 9.283 1.00 82.50 102 CYS A C 1
ATOM 759 O O . CYS A 1 102 ? -1.273 7.806 9.288 1.00 82.50 102 CYS A O 1
ATOM 761 N N . GLY A 1 103 ? -2.892 6.259 9.380 1.00 82.81 103 GLY A N 1
ATOM 762 C CA . GLY A 1 103 ? -2.032 5.089 9.236 1.00 82.81 103 GLY A CA 1
ATOM 763 C C . GLY A 1 103 ? -2.710 4.027 8.382 1.00 82.81 103 GLY A C 1
ATOM 764 O O . GLY A 1 103 ? -3.932 3.927 8.392 1.00 82.81 103 GLY A O 1
ATOM 765 N N . ILE A 1 104 ? -1.925 3.232 7.663 1.00 82.88 104 ILE A N 1
ATOM 766 C CA . ILE A 1 104 ? -2.418 2.094 6.884 1.00 82.88 104 ILE A CA 1
ATOM 767 C C . ILE A 1 104 ? -1.977 0.778 7.527 1.00 82.88 104 ILE A C 1
ATOM 769 O O . ILE A 1 104 ? -0.885 0.694 8.091 1.00 82.88 104 ILE A O 1
ATOM 773 N N . ALA A 1 105 ? -2.803 -0.254 7.417 1.00 83.94 105 ALA A N 1
ATOM 774 C CA . ALA A 1 105 ? -2.378 -1.632 7.608 1.00 83.94 105 ALA A CA 1
ATOM 775 C C . ALA A 1 105 ? -2.973 -2.529 6.526 1.00 83.94 105 ALA A C 1
ATOM 777 O O . ALA A 1 105 ? -3.938 -2.170 5.850 1.00 83.94 105 ALA A O 1
ATOM 778 N N . VAL A 1 106 ? -2.404 -3.720 6.405 1.00 86.38 106 VAL A N 1
ATOM 779 C CA . VAL A 1 106 ? -2.964 -4.798 5.599 1.00 86.38 106 VAL A CA 1
ATOM 780 C C . VAL A 1 106 ? -3.582 -5.805 6.556 1.00 86.38 106 VAL A C 1
ATOM 782 O O . VAL A 1 106 ? -2.900 -6.329 7.435 1.00 86.38 106 VAL A O 1
ATOM 785 N N . ASP A 1 107 ? -4.874 -6.056 6.396 1.00 89.62 107 ASP A N 1
ATOM 786 C CA . ASP A 1 107 ? -5.561 -7.171 7.031 1.00 89.62 107 ASP A CA 1
ATOM 787 C C . ASP A 1 107 ? -5.567 -8.344 6.047 1.00 89.62 107 ASP A C 1
ATOM 789 O O . ASP A 1 107 ? -6.421 -8.454 5.164 1.00 89.62 107 ASP A O 1
ATOM 793 N N . TYR A 1 108 ? -4.558 -9.203 6.184 1.00 85.25 108 TYR A N 1
ATOM 794 C CA . TYR A 1 108 ? -4.394 -10.379 5.333 1.00 85.25 108 TYR A CA 1
ATOM 795 C C . TYR A 1 108 ? -5.504 -11.413 5.536 1.00 85.25 108 TYR A C 1
ATOM 797 O O . TYR A 1 108 ? -5.874 -12.088 4.580 1.00 85.25 108 TYR A O 1
ATOM 805 N N . ALA A 1 109 ? -6.048 -11.532 6.751 1.00 89.50 109 ALA A N 1
ATOM 806 C CA . ALA A 1 109 ? -7.065 -12.532 7.063 1.00 89.50 109 ALA A CA 1
ATOM 807 C C . ALA A 1 109 ? -8.391 -12.208 6.367 1.00 89.50 109 ALA A C 1
ATOM 809 O O . ALA A 1 109 ? -9.037 -13.098 5.819 1.00 89.50 109 ALA A O 1
ATOM 810 N N . ASN A 1 110 ? -8.762 -10.926 6.336 1.00 92.56 110 ASN A N 1
ATOM 811 C CA . ASN A 1 110 ? -10.012 -10.473 5.727 1.00 92.56 110 ASN A CA 1
ATOM 812 C C . ASN A 1 110 ? -9.836 -9.889 4.320 1.00 92.56 110 ASN A C 1
ATOM 814 O O . ASN A 1 110 ? -10.801 -9.382 3.755 1.00 92.56 110 ASN A O 1
ATOM 818 N N . SER A 1 111 ? -8.629 -9.956 3.743 1.00 92.94 111 SER A N 1
ATOM 819 C CA . SER A 1 111 ? -8.314 -9.396 2.420 1.00 92.94 111 SER A CA 1
ATOM 820 C C . SER A 1 111 ? -8.685 -7.916 2.295 1.00 92.94 111 SER A C 1
ATOM 822 O O . SER A 1 111 ? -9.352 -7.499 1.344 1.00 92.94 111 SER A O 1
ATOM 824 N N . LYS A 1 112 ? -8.263 -7.113 3.275 1.00 92.88 112 LYS A N 1
ATOM 825 C CA . LYS A 1 112 ? -8.559 -5.680 3.327 1.00 92.88 112 LYS A CA 1
ATOM 826 C C . LYS A 1 112 ? -7.301 -4.845 3.451 1.00 92.88 112 LYS A C 1
ATOM 828 O O . LYS A 1 112 ? -6.361 -5.171 4.174 1.00 92.88 112 LYS A O 1
ATOM 833 N N . ILE A 1 113 ? -7.345 -3.688 2.812 1.00 91.25 113 ILE A N 1
ATOM 834 C CA . ILE A 1 113 ? -6.452 -2.581 3.116 1.00 91.25 113 ILE A CA 1
ATOM 835 C C . ILE A 1 113 ? -7.188 -1.664 4.078 1.00 91.25 113 ILE A C 1
ATOM 837 O O . ILE A 1 113 ? -8.308 -1.245 3.799 1.00 91.25 113 ILE A O 1
ATOM 841 N N . MET A 1 114 ? -6.564 -1.366 5.211 1.00 91.19 114 MET A N 1
ATOM 842 C CA . MET A 1 114 ? -7.190 -0.674 6.330 1.00 91.19 114 MET A CA 1
ATOM 843 C C . MET A 1 114 ? -6.557 0.695 6.539 1.00 91.19 114 MET A C 1
ATOM 845 O O . MET A 1 114 ? -5.343 0.789 6.683 1.00 91.19 114 MET A O 1
ATOM 849 N N . LEU A 1 115 ? -7.375 1.737 6.625 1.00 91.06 115 LEU A N 1
ATOM 850 C CA . LEU A 1 115 ? -6.979 3.085 7.024 1.00 91.06 115 LEU A CA 1
ATOM 851 C C . LEU A 1 115 ? -7.441 3.341 8.457 1.00 91.06 115 LEU A C 1
ATOM 853 O O . LEU A 1 115 ? -8.580 3.045 8.815 1.00 91.06 115 LEU A O 1
ATOM 857 N N . TYR A 1 116 ? -6.567 3.937 9.258 1.00 90.62 116 TYR A N 1
ATOM 858 C CA . TYR A 1 116 ? -6.804 4.261 10.656 1.00 90.62 116 TYR A CA 1
ATOM 859 C C . TYR A 1 116 ? -6.537 5.732 10.925 1.00 90.62 116 TYR A C 1
ATOM 861 O O . TYR A 1 116 ? -5.553 6.286 10.437 1.00 90.62 116 TYR A O 1
ATOM 869 N N . SER A 1 117 ? -7.351 6.331 11.789 1.00 91.06 117 SER A N 1
ATOM 870 C CA . SER A 1 117 ? -7.057 7.625 12.401 1.00 91.06 117 SER A CA 1
ATOM 871 C C . SER A 1 117 ? -7.269 7.556 13.905 1.00 91.06 117 SER A C 1
ATOM 873 O O . SER A 1 117 ? -8.246 6.964 14.361 1.00 91.06 117 SER A O 1
ATOM 875 N N . LEU A 1 118 ? -6.356 8.156 14.667 1.00 90.69 118 LEU A N 1
ATOM 876 C CA . LEU A 1 118 ? -6.531 8.424 16.094 1.00 90.69 118 LEU A CA 1
ATOM 877 C C . LEU A 1 118 ? -6.832 9.911 16.251 1.00 90.69 118 LEU A C 1
ATOM 879 O O . LEU A 1 118 ? -5.957 10.748 16.015 1.00 90.69 118 LEU A O 1
ATOM 883 N N . ALA A 1 119 ? -8.075 10.231 16.594 1.00 90.12 119 ALA A N 1
ATOM 884 C CA . ALA A 1 119 ? -8.576 11.599 16.629 1.00 90.12 119 ALA A CA 1
ATOM 885 C C . ALA A 1 119 ? -9.793 11.708 17.554 1.00 90.12 119 ALA A C 1
ATOM 887 O O . ALA A 1 119 ? -10.376 10.702 17.945 1.00 90.12 119 ALA A O 1
ATOM 888 N N . THR A 1 120 ? -10.205 12.928 17.893 1.00 90.56 120 THR A N 1
ATOM 889 C CA . THR A 1 120 ? -11.462 13.164 18.623 1.00 90.56 120 THR A CA 1
ATOM 890 C C . THR A 1 120 ? -12.675 13.086 17.698 1.00 90.56 120 THR A C 1
ATOM 892 O O . THR A 1 120 ? -13.714 12.563 18.088 1.00 90.56 120 THR A O 1
ATOM 895 N N . THR A 1 121 ? -12.534 13.526 16.446 1.00 91.62 121 THR A N 1
ATOM 896 C CA . THR A 1 121 ? -13.549 13.407 15.391 1.00 91.62 121 THR A CA 1
ATOM 897 C C . THR A 1 121 ? -12.912 12.885 14.105 1.00 91.62 121 THR A C 1
ATOM 899 O O . THR A 1 121 ? -11.701 13.001 13.923 1.00 91.62 121 THR A O 1
ATOM 902 N N . ALA A 1 122 ? -13.714 12.317 13.204 1.00 92.31 122 ALA A N 1
ATOM 903 C CA . ALA A 1 122 ? -13.306 12.011 11.836 1.00 92.31 122 ALA A CA 1
ATOM 904 C C . ALA A 1 122 ? -14.510 12.076 10.897 1.00 92.31 122 ALA A C 1
ATOM 906 O O . ALA A 1 122 ? -15.635 11.792 11.305 1.00 92.31 122 ALA A O 1
ATOM 907 N N . TRP A 1 123 ? -14.277 12.437 9.638 1.00 93.44 123 TRP A N 1
ATOM 908 C CA . TRP A 1 123 ? -15.316 12.343 8.616 1.00 93.44 123 TRP A CA 1
ATOM 909 C C . TRP A 1 123 ? -15.484 10.889 8.192 1.00 93.44 123 TRP A C 1
ATOM 911 O O . TRP A 1 123 ? -14.498 10.201 7.933 1.00 93.44 123 TRP A O 1
ATOM 921 N N . THR A 1 124 ? -16.719 10.404 8.108 1.00 93.88 124 THR A N 1
ATOM 922 C CA . THR A 1 124 ? -16.978 9.039 7.628 1.00 93.88 124 THR A CA 1
ATOM 923 C C . THR A 1 124 ? -16.610 8.896 6.154 1.00 93.88 124 THR A C 1
ATOM 925 O O . THR A 1 124 ? -16.089 7.856 5.765 1.00 93.88 124 THR A O 1
ATOM 928 N N . ASP A 1 125 ? -16.767 9.956 5.364 1.00 92.94 125 ASP A N 1
ATOM 929 C CA . ASP A 1 125 ? -16.221 10.057 4.014 1.00 92.94 125 ASP A CA 1
ATOM 930 C C . ASP A 1 125 ? -14.828 10.710 4.033 1.00 92.94 125 ASP A C 1
ATOM 932 O O . ASP A 1 125 ? -14.643 11.833 4.506 1.00 92.94 125 ASP A O 1
ATOM 936 N N . GLN A 1 126 ? -13.830 9.993 3.516 1.00 88.81 126 GLN A N 1
ATOM 937 C CA . GLN A 1 126 ? -12.449 10.471 3.405 1.00 88.81 126 GLN A CA 1
ATOM 938 C C . GLN A 1 126 ? -12.124 11.054 2.020 1.00 88.81 126 GLN A C 1
ATOM 940 O O . GLN A 1 126 ? -10.981 11.463 1.794 1.00 88.81 126 GLN A O 1
ATOM 945 N N . GLY A 1 127 ? -13.108 11.150 1.123 1.00 87.31 127 GLY A N 1
ATOM 946 C CA . GLY A 1 127 ? -12.941 11.559 -0.267 1.00 87.31 127 GLY A CA 1
ATOM 947 C C . GLY A 1 127 ? -12.149 10.536 -1.087 1.00 87.31 127 GLY A C 1
ATOM 948 O O . GLY A 1 127 ? -11.929 9.401 -0.664 1.00 87.31 127 GLY A O 1
ATOM 949 N N . HIS A 1 128 ? -11.664 10.955 -2.259 1.00 86.12 128 HIS A N 1
ATOM 950 C CA . HIS A 1 128 ? -10.922 10.096 -3.190 1.00 86.12 128 HIS A CA 1
ATOM 951 C C . HIS A 1 128 ? -9.422 10.032 -2.883 1.00 86.12 128 HIS A C 1
ATOM 953 O O . HIS A 1 128 ? -8.584 10.440 -3.689 1.00 86.12 128 HIS A O 1
ATOM 959 N N . ARG A 1 129 ? -9.059 9.540 -1.696 1.00 83.44 129 ARG A N 1
ATOM 960 C CA . ARG A 1 129 ? -7.646 9.407 -1.311 1.00 83.44 129 ARG A CA 1
ATOM 961 C C . ARG A 1 129 ? -6.984 8.286 -2.103 1.00 83.44 129 ARG A C 1
ATOM 963 O O . ARG A 1 129 ? -7.351 7.129 -1.882 1.00 83.44 129 ARG A O 1
ATOM 970 N N . PRO A 1 130 ? -5.997 8.590 -2.967 1.00 84.81 130 PRO A N 1
ATOM 971 C CA . PRO A 1 130 ? -5.411 7.583 -3.831 1.00 84.81 130 PRO A CA 1
ATOM 972 C C . PRO A 1 130 ? -4.702 6.525 -2.994 1.00 84.81 130 PRO A C 1
ATOM 974 O O . PRO A 1 130 ? -4.013 6.834 -2.030 1.00 84.81 130 PRO A O 1
ATOM 977 N N . PHE A 1 131 ? -4.833 5.274 -3.379 1.00 86.50 131 PHE A N 1
ATOM 978 C CA . PHE A 1 131 ? -4.094 4.142 -2.857 1.00 86.50 131 PHE A CA 1
ATOM 979 C C . PHE A 1 131 ? -3.634 3.314 -4.043 1.00 86.50 131 PHE A C 1
ATOM 981 O O . PHE A 1 131 ? -4.409 3.082 -4.970 1.00 86.50 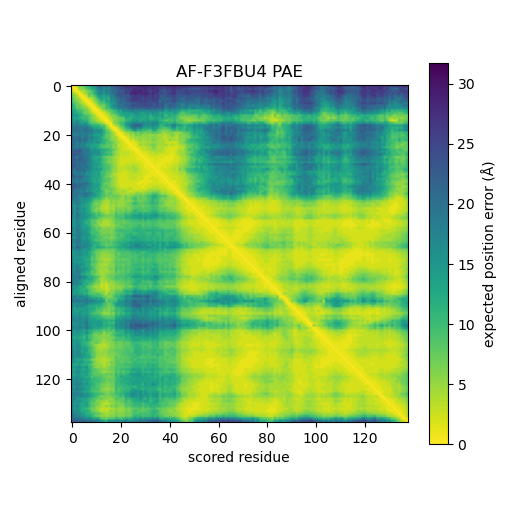131 PHE A O 1
ATOM 988 N N . LEU A 1 132 ? -2.374 2.891 -4.014 1.00 87.69 132 LEU A N 1
ATOM 989 C CA . LEU A 1 132 ? -1.758 2.140 -5.097 1.00 87.69 132 LEU A CA 1
ATOM 990 C C . LEU A 1 132 ? -1.093 0.889 -4.539 1.00 87.69 132 LEU A C 1
ATOM 992 O O . LEU A 1 132 ? -0.413 0.945 -3.509 1.00 87.69 132 LEU A O 1
ATOM 996 N N . CYS A 1 133 ? -1.236 -0.207 -5.270 1.00 88.44 133 CYS A N 1
ATOM 997 C CA . CYS A 1 133 ? -0.364 -1.362 -5.153 1.00 88.44 133 CYS A CA 1
ATOM 998 C C . CYS A 1 133 ? 0.467 -1.503 -6.422 1.00 88.44 133 CYS A C 1
ATOM 1000 O O . CYS A 1 133 ? 0.023 -1.121 -7.509 1.00 88.44 133 CYS A O 1
ATOM 1002 N N . ALA A 1 134 ? 1.661 -2.063 -6.284 1.00 87.25 134 ALA A N 1
ATOM 1003 C CA . ALA A 1 134 ? 2.525 -2.312 -7.419 1.00 87.25 134 ALA A CA 1
ATOM 1004 C C . ALA A 1 134 ? 3.367 -3.575 -7.250 1.00 87.25 134 ALA A C 1
ATOM 1006 O O . ALA A 1 134 ? 3.540 -4.082 -6.144 1.00 87.25 134 ALA A O 1
ATOM 1007 N N . LYS A 1 135 ? 3.923 -4.064 -8.355 1.00 85.06 135 LYS A N 1
ATOM 1008 C CA . LYS A 1 135 ? 4.905 -5.149 -8.388 1.00 85.06 135 LYS A CA 1
ATOM 1009 C C . LYS A 1 135 ? 6.125 -4.728 -9.190 1.00 85.06 135 LYS A C 1
ATOM 1011 O O . LYS A 1 135 ? 6.012 -3.962 -10.145 1.00 85.06 135 LYS A O 1
ATOM 1016 N N . LEU A 1 136 ? 7.273 -5.278 -8.815 1.00 75.94 136 LEU A N 1
ATOM 1017 C CA . LEU A 1 136 ? 8.446 -5.281 -9.678 1.00 75.94 136 LEU A CA 1
ATOM 1018 C C . LEU A 1 136 ? 8.282 -6.426 -10.674 1.00 75.94 136 LEU A C 1
ATOM 1020 O O . LEU A 1 136 ? 8.039 -7.566 -10.271 1.00 75.94 136 LEU A O 1
ATOM 1024 N N . THR A 1 137 ? 8.375 -6.129 -11.964 1.00 68.50 137 THR A N 1
ATOM 1025 C CA . THR A 1 137 ? 8.554 -7.174 -12.972 1.00 68.50 137 THR A CA 1
ATOM 1026 C C . THR A 1 137 ? 10.029 -7.541 -13.006 1.00 68.50 137 THR A C 1
ATOM 1028 O O . THR A 1 137 ? 10.869 -6.649 -13.142 1.00 68.50 137 THR A O 1
ATOM 1031 N N . ALA A 1 138 ? 10.319 -8.828 -12.812 1.00 59.31 138 ALA A N 1
ATOM 1032 C CA . ALA A 1 138 ? 11.644 -9.396 -13.042 1.00 59.31 138 ALA A CA 1
ATOM 1033 C C . ALA A 1 138 ? 12.053 -9.271 -14.515 1.00 59.31 138 ALA A C 1
ATOM 1035 O O . ALA A 1 138 ? 11.142 -9.320 -15.376 1.00 59.31 138 ALA A O 1
#

Nearest PDB structures (foldseek):
  2vo8-assembly1_A  TM=2.740E-01  e=4.727E+00  Clostridium perfringens
  4gaa-assembly1_B  TM=2.765E-01  e=4.727E+00  Xenopus laevis
  8p0i-as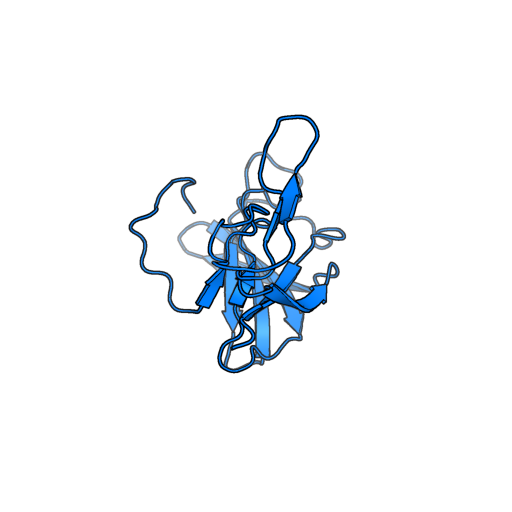sembly2_B  TM=1.971E-01  e=2.589E+00  Homo sapiens
  4p8q-assembly1_B  TM=2.007E-01  e=3.596E+00  Homo sapiens
  5ni4-assembly1_C  TM=2.551E-01  e=9.629E+00  Homo sapiens

Sequence (138 aa):
MKASNVQSTLSGQYFIAAWASMGTALFGARVWGPSSELVYDSGAPPVVVTFAAGNWTYVGSEQLSVGQRYRWSIDKALGVGEFISINSFAFHCHNGANGGGCGIAVDYANSKIMLYSLATTAWTDQGHRPFLCAKLTA